Protein AF-A0A964YGZ4-F1 (afdb_monomer_lite)

Secondary structure (DSSP, 8-state):
---HHHHHHHHTTHHHHHHH-S-EEE--SEE-HHHHHHSHHHHHHHHHHHTT--EEEEESEE---HHHHHH-SEEEEHHHHHSSHHHHHHSHHHHHHHHHHHH-

pLDDT: mean 91.42, std 7.03, range [67.94, 97.94]

Radius of gyration: 13.92 Å; chains: 1; bounding box: 30×38×33 Å

Foldseek 3Di:
DDQPLVVVCVVVVVLVVLLPDQAAEEEEAEADPVCLVRNDQNVSLVSNVVNVHAYEYEYQYYDDDPVCVVRHPYYFHLCVQLVHSVSCVVCVVVRVVVSVVVRD

Structure (mmCIF, N/CA/C/O backbone):
data_AF-A0A964YGZ4-F1
#
_entry.id   AF-A0A964YGZ4-F1
#
loop_
_atom_site.group_PDB
_atom_site.id
_atom_site.type_symbol
_atom_site.label_atom_id
_atom_site.label_alt_id
_atom_site.label_comp_id
_atom_site.label_asym_id
_atom_site.label_entity_id
_atom_site.label_seq_id
_atom_site.pdbx_PDB_ins_code
_atom_site.Cartn_x
_atom_site.Cartn_y
_atom_site.Cartn_z
_atom_site.occupancy
_atom_site.B_iso_or_equiv
_atom_site.auth_seq_id
_atom_site.auth_comp_id
_atom_site.auth_asym_id
_atom_site.auth_atom_id
_atom_site.pdbx_PDB_model_num
ATOM 1 N N . LEU A 1 1 ? -1.381 25.665 8.075 1.00 73.50 1 LEU A N 1
ATOM 2 C CA . LEU A 1 1 ? -1.496 24.968 6.774 1.00 73.50 1 LEU A CA 1
ATOM 3 C C . LEU A 1 1 ? -1.874 23.528 7.071 1.00 73.50 1 LEU A C 1
ATOM 5 O O . LEU A 1 1 ? -1.241 22.942 7.940 1.00 73.50 1 LEU A O 1
ATOM 9 N N . THR A 1 2 ? -2.907 22.998 6.420 1.00 75.56 2 THR A N 1
ATOM 10 C CA . THR A 1 2 ? -3.311 21.589 6.564 1.00 75.56 2 THR A CA 1
ATOM 11 C C . THR A 1 2 ? -2.558 20.752 5.526 1.00 75.56 2 THR A C 1
ATOM 13 O O . THR A 1 2 ? -2.471 21.195 4.378 1.00 75.56 2 THR A O 1
ATOM 16 N N . PRO A 1 3 ? -2.008 19.573 5.875 1.00 83.69 3 PRO A N 1
ATOM 17 C CA . PRO A 1 3 ? -1.434 18.660 4.889 1.00 83.69 3 PRO A CA 1
ATOM 18 C C . PRO A 1 3 ? -2.460 18.299 3.806 1.00 83.69 3 PRO A C 1
ATOM 20 O O . PRO A 1 3 ? -3.614 18.005 4.114 1.00 83.69 3 PRO A O 1
ATOM 23 N N . GLY A 1 4 ? -2.050 18.304 2.534 1.00 86.81 4 GLY A N 1
ATOM 24 C CA . GLY A 1 4 ? -2.973 18.079 1.412 1.00 86.81 4 GLY A CA 1
ATOM 25 C C . GLY A 1 4 ? -3.670 16.716 1.454 1.00 86.81 4 GLY A C 1
ATOM 26 O O . GLY A 1 4 ? -4.843 16.614 1.113 1.00 86.81 4 GLY A O 1
ATOM 27 N N . ILE A 1 5 ? -2.979 15.682 1.939 1.00 84.44 5 ILE A N 1
ATOM 28 C CA . ILE A 1 5 ? -3.561 14.346 2.099 1.00 84.44 5 ILE A CA 1
ATOM 29 C C . ILE A 1 5 ? -4.663 14.321 3.161 1.00 84.44 5 ILE A C 1
ATOM 31 O O . ILE A 1 5 ? -5.726 13.771 2.896 1.00 84.44 5 ILE A O 1
ATOM 35 N N . GLN A 1 6 ? -4.459 14.987 4.304 1.00 84.94 6 GLN A N 1
ATOM 36 C CA . GLN A 1 6 ? -5.482 15.098 5.345 1.00 84.94 6 GLN A CA 1
ATOM 37 C C . GLN A 1 6 ? -6.730 15.792 4.798 1.00 84.94 6 GLN A C 1
ATOM 39 O O . GLN A 1 6 ? -7.838 15.299 4.969 1.00 84.94 6 GLN A O 1
ATOM 44 N N . TYR A 1 7 ? -6.538 16.887 4.054 1.00 90.38 7 TYR A N 1
ATOM 45 C CA . TYR A 1 7 ? -7.641 17.582 3.399 1.00 90.38 7 TYR A CA 1
ATOM 46 C C . TYR A 1 7 ? -8.437 16.639 2.484 1.00 90.38 7 TYR A C 1
ATOM 48 O O . TYR A 1 7 ? -9.658 16.585 2.591 1.00 90.38 7 TYR A O 1
ATOM 56 N N . ILE A 1 8 ? -7.771 15.860 1.626 1.00 90.94 8 ILE A N 1
ATOM 57 C CA . ILE A 1 8 ? -8.449 14.914 0.725 1.00 90.94 8 ILE A CA 1
ATOM 58 C C . ILE A 1 8 ? -9.189 13.826 1.514 1.00 90.94 8 ILE A C 1
ATOM 60 O O . ILE A 1 8 ? -10.355 13.576 1.225 1.00 90.94 8 ILE A O 1
ATOM 64 N N . ILE A 1 9 ? -8.539 13.213 2.509 1.00 89.88 9 ILE A N 1
ATOM 65 C CA . ILE A 1 9 ? -9.107 12.159 3.368 1.00 89.88 9 ILE A CA 1
ATOM 66 C C . ILE A 1 9 ? -10.410 12.620 4.020 1.00 89.88 9 ILE A C 1
ATOM 68 O O . ILE A 1 9 ? -11.404 11.892 3.976 1.00 89.88 9 ILE A O 1
ATOM 72 N N . ASP A 1 10 ? -10.410 13.834 4.568 1.00 89.62 10 ASP A N 1
ATOM 73 C CA . ASP A 1 10 ? -11.580 14.415 5.223 1.00 89.62 10 ASP A CA 1
ATOM 74 C C . ASP A 1 10 ? -12.705 14.675 4.212 1.00 89.62 10 ASP A C 1
ATOM 76 O O . ASP A 1 10 ? -13.866 14.374 4.483 1.00 89.62 10 ASP A O 1
ATOM 80 N N . HIS A 1 11 ? -12.371 15.186 3.021 1.00 94.06 11 HIS A N 1
ATOM 81 C CA . HIS A 1 11 ? -13.360 15.544 1.996 1.00 94.06 11 HIS A CA 1
ATOM 82 C C . HIS A 1 11 ? -14.015 14.336 1.326 1.00 94.06 11 HIS A C 1
ATOM 84 O O . HIS A 1 11 ? -15.152 14.446 0.872 1.00 94.06 11 HIS A O 1
ATOM 90 N N . ILE A 1 12 ? -13.318 13.202 1.247 1.00 94.69 12 ILE A N 1
ATOM 91 C CA . ILE A 1 12 ? -13.873 11.953 0.704 1.00 94.69 12 ILE A CA 1
ATOM 92 C C . ILE A 1 12 ? -14.429 11.034 1.797 1.00 94.69 12 ILE A C 1
ATOM 94 O O . ILE A 1 12 ? -14.803 9.903 1.504 1.00 94.69 12 ILE A O 1
ATOM 98 N N . GLU A 1 13 ? -14.440 11.494 3.053 1.00 95.06 13 GLU A N 1
ATOM 99 C CA . GLU A 1 13 ? -14.865 10.723 4.224 1.00 95.06 13 GLU A CA 1
ATOM 100 C C . GLU A 1 13 ? -14.197 9.337 4.310 1.00 95.06 13 GLU A C 1
ATOM 102 O O . GLU A 1 13 ? -14.828 8.343 4.686 1.00 95.06 13 GLU A O 1
ATOM 107 N N . LEU A 1 14 ? -12.906 9.255 3.961 1.00 94.94 14 LEU A N 1
ATOM 108 C CA . LEU A 1 14 ? -12.205 7.982 3.750 1.00 94.94 14 LEU A CA 1
ATOM 109 C C . LEU A 1 14 ? -12.279 7.055 4.968 1.00 94.94 14 LEU A C 1
ATOM 111 O O . LEU A 1 14 ? -12.399 5.842 4.818 1.00 94.94 14 LEU A O 1
ATOM 115 N N . GLU A 1 15 ? -12.233 7.619 6.175 1.00 95.81 15 GLU A N 1
ATOM 116 C CA . GLU A 1 15 ? -12.319 6.842 7.410 1.00 95.81 15 GLU A CA 1
ATOM 117 C C . GLU A 1 15 ? -13.624 6.042 7.517 1.00 95.81 15 GLU A C 1
ATOM 119 O O . GLU A 1 15 ? -13.590 4.897 7.967 1.00 95.81 15 GLU A O 1
ATOM 124 N N . LYS A 1 16 ? -14.759 6.585 7.054 1.00 96.75 16 LYS A N 1
ATOM 125 C CA . LYS A 1 16 ? -16.038 5.857 7.074 1.00 96.75 16 LYS A CA 1
ATOM 126 C C . LYS A 1 16 ? -15.997 4.653 6.138 1.00 96.75 16 LYS A C 1
ATOM 128 O O . LYS A 1 16 ? -16.430 3.570 6.516 1.00 96.75 16 LYS A O 1
ATOM 133 N N . HIS A 1 17 ? -15.430 4.832 4.947 1.00 97.12 17 HIS A N 1
ATOM 134 C CA . HIS A 1 17 ? -15.254 3.748 3.982 1.00 97.12 17 HIS A CA 1
ATOM 135 C C . HIS A 1 17 ? -14.298 2.670 4.497 1.00 97.12 17 HIS A C 1
ATOM 137 O O . HIS A 1 17 ? -14.567 1.483 4.344 1.00 97.12 17 HIS A O 1
ATOM 143 N N . ILE A 1 18 ? -13.205 3.074 5.149 1.00 97.12 18 ILE A N 1
ATOM 14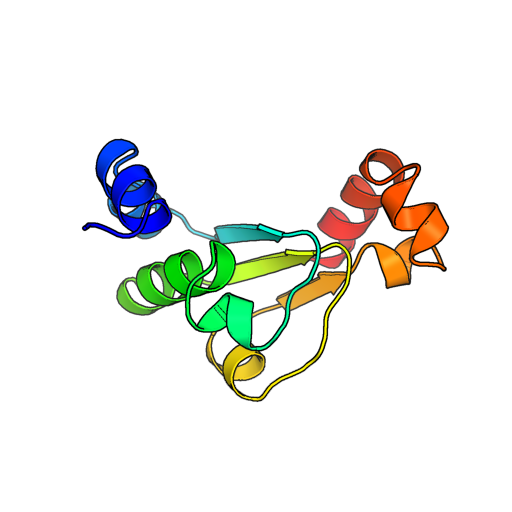4 C CA . ILE A 1 18 ? -12.265 2.145 5.780 1.00 97.12 18 ILE A CA 1
ATOM 145 C C . ILE A 1 18 ? -12.950 1.349 6.895 1.00 97.12 18 ILE A C 1
ATOM 147 O O . ILE A 1 18 ? -12.777 0.136 6.962 1.00 97.12 18 ILE A O 1
ATOM 151 N N . ALA A 1 19 ? -13.748 1.993 7.747 1.00 97.31 19 ALA A N 1
ATOM 152 C CA . ALA A 1 19 ? -14.438 1.319 8.845 1.00 97.31 19 ALA A CA 1
ATOM 153 C C . ALA A 1 19 ? -15.413 0.225 8.361 1.00 97.31 19 ALA A C 1
ATOM 155 O O . ALA A 1 19 ? -15.549 -0.810 9.020 1.00 97.31 19 ALA A O 1
ATOM 156 N N . ASP A 1 20 ? -16.047 0.426 7.206 1.00 97.94 20 ASP A N 1
ATOM 157 C CA . ASP A 1 20 ? -16.995 -0.523 6.607 1.00 97.94 20 ASP A CA 1
ATOM 158 C C . ASP A 1 20 ? -16.312 -1.630 5.782 1.00 97.94 20 ASP A C 1
ATOM 160 O O . ASP A 1 20 ? -16.845 -2.724 5.639 1.00 97.94 20 ASP A O 1
ATOM 164 N N . ALA A 1 21 ? -15.099 -1.390 5.276 1.00 97.75 21 ALA A N 1
ATOM 165 C CA . ALA A 1 21 ? -14.400 -2.338 4.411 1.00 97.75 21 ALA A CA 1
ATOM 166 C C . ALA A 1 21 ? -13.947 -3.616 5.144 1.00 97.75 21 ALA A C 1
ATOM 168 O O . ALA A 1 21 ? -13.508 -3.574 6.295 1.00 97.75 21 ALA A O 1
ATOM 169 N N . ASP A 1 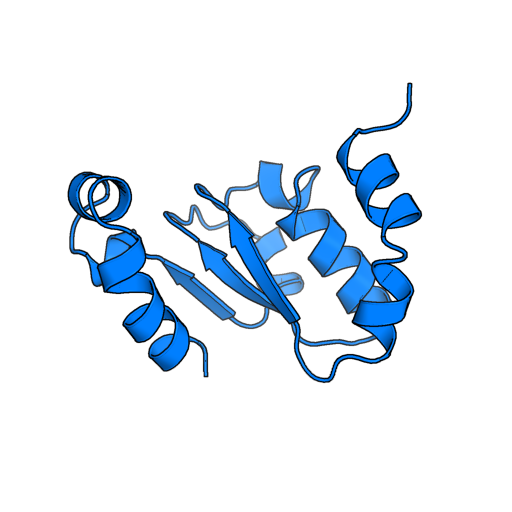22 ? -13.959 -4.752 4.443 1.00 97.75 22 ASP A N 1
ATOM 170 C CA . ASP A 1 22 ? -13.348 -6.006 4.915 1.00 97.75 22 ASP A CA 1
ATOM 171 C C . ASP A 1 22 ? -11.829 -6.048 4.679 1.00 97.75 22 ASP A C 1
ATOM 173 O O . ASP A 1 22 ? -11.084 -6.702 5.408 1.00 97.75 22 ASP A O 1
ATOM 177 N N . LEU A 1 23 ? -11.365 -5.363 3.631 1.00 96.88 23 LEU A N 1
ATOM 178 C CA . LEU A 1 23 ? -9.976 -5.331 3.189 1.00 96.88 23 LEU 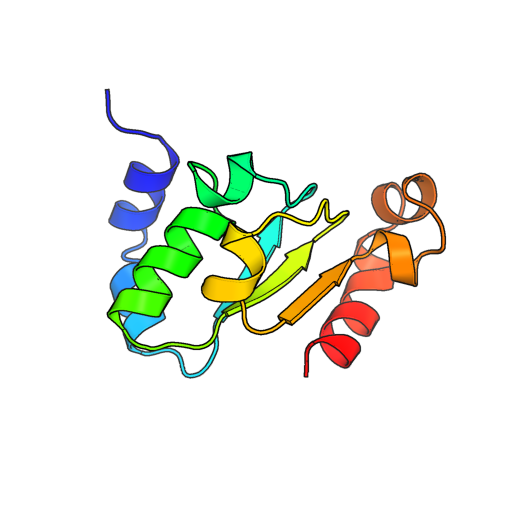A CA 1
ATOM 179 C C . LEU A 1 23 ? -9.687 -4.014 2.479 1.00 96.88 23 LEU A C 1
ATOM 181 O O . LEU A 1 23 ? -10.491 -3.542 1.675 1.00 96.88 23 LEU A O 1
ATOM 185 N N . ILE A 1 24 ? -8.496 -3.472 2.712 1.00 97.31 24 ILE A N 1
ATOM 186 C CA . ILE A 1 24 ? -8.024 -2.255 2.062 1.00 97.31 2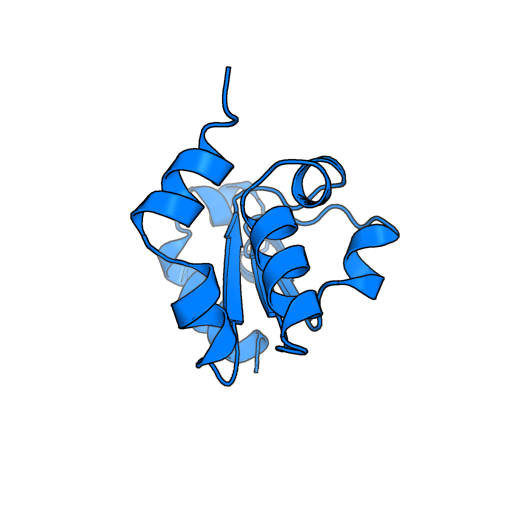4 ILE A CA 1
ATOM 187 C C . ILE A 1 24 ? -6.860 -2.606 1.144 1.00 97.31 24 ILE A C 1
ATOM 189 O O . ILE A 1 24 ? -5.885 -3.234 1.559 1.00 97.31 24 ILE A O 1
ATOM 193 N N . ILE A 1 25 ? -6.962 -2.178 -0.113 1.00 96.12 25 ILE A N 1
ATOM 194 C CA . ILE A 1 25 ? -5.869 -2.239 -1.082 1.00 96.12 25 ILE A CA 1
ATOM 195 C C . ILE A 1 25 ? -5.506 -0.805 -1.449 1.00 96.12 25 ILE A C 1
ATOM 197 O O . ILE A 1 25 ? -6.354 -0.041 -1.904 1.00 96.12 25 ILE A O 1
ATOM 201 N N . THR A 1 26 ? -4.245 -0.441 -1.246 1.00 94.69 26 THR A N 1
ATOM 202 C CA . THR A 1 26 ? -3.704 0.879 -1.597 1.00 94.69 26 THR A CA 1
ATOM 203 C C . THR A 1 26 ? -2.379 0.732 -2.345 1.00 94.69 26 THR A C 1
ATOM 205 O O . THR A 1 26 ? -1.909 -0.384 -2.588 1.00 94.69 26 THR A O 1
ATOM 208 N N . GLY A 1 27 ? -1.777 1.842 -2.755 1.00 92.19 27 GLY A N 1
ATOM 209 C CA . GLY A 1 27 ? -0.558 1.819 -3.546 1.00 92.19 27 GLY A CA 1
ATOM 210 C C . GLY A 1 27 ? 0.060 3.185 -3.779 1.00 92.19 27 GLY A C 1
ATOM 211 O O . GLY A 1 27 ? -0.596 4.219 -3.676 1.00 92.19 27 GLY A O 1
ATOM 212 N N . GLU A 1 28 ? 1.340 3.164 -4.135 1.00 92.00 28 GLU A N 1
ATOM 213 C CA . GLU A 1 28 ? 2.092 4.320 -4.617 1.00 92.00 28 GLU A CA 1
ATOM 214 C C . GLU A 1 28 ? 3.284 3.870 -5.480 1.00 92.00 28 GLU A C 1
ATOM 216 O O . GLU A 1 28 ? 3.576 2.679 -5.593 1.00 92.00 28 GLU A O 1
ATOM 221 N N . GLY A 1 29 ? 3.992 4.815 -6.102 1.00 92.50 29 GLY A N 1
ATOM 222 C CA . GLY A 1 29 ? 5.144 4.492 -6.951 1.00 92.50 29 GLY A CA 1
ATOM 223 C C . GLY A 1 29 ? 6.311 3.868 -6.177 1.00 92.50 29 GLY A C 1
ATOM 224 O O . GLY A 1 29 ? 6.812 2.815 -6.564 1.00 92.50 29 GLY A O 1
ATOM 225 N N . MET A 1 30 ? 6.715 4.491 -5.070 1.00 92.62 30 MET A N 1
ATOM 226 C CA . MET A 1 30 ? 7.800 4.032 -4.200 1.00 92.62 30 MET A CA 1
ATOM 227 C C . MET A 1 30 ? 7.297 3.977 -2.763 1.00 92.62 30 MET A C 1
ATOM 229 O O . MET A 1 30 ? 6.943 5.014 -2.205 1.00 92.62 30 MET A O 1
ATOM 233 N N . LEU A 1 31 ? 7.293 2.779 -2.185 1.00 92.56 31 LEU A N 1
ATOM 234 C CA . LEU A 1 31 ? 7.036 2.563 -0.769 1.00 92.56 31 LEU A CA 1
ATOM 235 C C . LEU A 1 31 ? 8.372 2.612 -0.018 1.00 92.56 31 LEU A C 1
ATOM 237 O O . LEU A 1 31 ? 9.182 1.694 -0.140 1.00 92.56 31 LEU A O 1
ATOM 241 N N . ASP A 1 32 ? 8.604 3.686 0.725 1.00 90.81 32 ASP A N 1
ATOM 242 C CA . ASP A 1 32 ? 9.809 3.939 1.520 1.00 90.81 32 ASP A CA 1
ATOM 243 C C . ASP A 1 32 ? 9.437 4.426 2.932 1.00 90.81 32 ASP A C 1
ATOM 245 O O . ASP A 1 32 ? 8.265 4.555 3.272 1.00 90.81 32 ASP A O 1
ATOM 249 N N . GLU A 1 33 ? 10.415 4.702 3.794 1.00 85.06 33 GLU A N 1
ATOM 250 C CA . GLU A 1 33 ? 10.142 5.159 5.166 1.00 85.06 33 GLU A CA 1
ATOM 251 C C . GLU A 1 33 ? 9.277 6.436 5.225 1.00 85.06 33 GLU A C 1
ATOM 253 O O . GLU A 1 33 ? 8.434 6.582 6.115 1.00 85.06 33 GLU A O 1
ATOM 258 N N . GLN A 1 34 ? 9.413 7.335 4.244 1.00 79.69 34 GLN A N 1
ATOM 259 C CA . GLN A 1 34 ? 8.616 8.565 4.184 1.00 79.69 34 GLN A CA 1
ATOM 260 C C . GLN A 1 34 ? 7.149 8.286 3.860 1.00 79.69 34 GLN A C 1
ATOM 262 O O . GLN A 1 34 ? 6.271 9.086 4.194 1.00 79.69 34 GLN A O 1
ATOM 267 N N . SER A 1 35 ? 6.865 7.159 3.213 1.00 81.69 35 SER A N 1
ATOM 268 C CA . SER A 1 35 ? 5.506 6.750 2.899 1.00 81.69 35 SER A CA 1
ATOM 269 C C . SER A 1 35 ? 4.649 6.540 4.134 1.00 81.69 35 SER A C 1
ATOM 271 O O . SER A 1 35 ? 3.484 6.946 4.146 1.00 81.69 35 SER A O 1
ATOM 273 N N . ILE A 1 36 ? 5.240 5.971 5.185 1.00 75.62 36 ILE A N 1
ATOM 274 C CA . ILE A 1 36 ? 4.578 5.764 6.475 1.00 75.62 36 ILE A CA 1
ATOM 275 C C . ILE A 1 36 ? 4.409 7.080 7.233 1.00 75.62 36 ILE A C 1
ATOM 277 O O . ILE A 1 36 ? 3.402 7.266 7.900 1.00 75.62 36 ILE A O 1
ATOM 281 N N . GLN A 1 37 ? 5.348 8.014 7.090 1.00 73.44 37 GLN A N 1
ATOM 282 C CA . GLN A 1 37 ? 5.366 9.250 7.878 1.00 73.44 37 GLN A CA 1
ATOM 283 C C . GLN A 1 37 ? 4.514 10.394 7.315 1.00 73.44 37 GLN A C 1
ATOM 285 O O . GLN A 1 37 ? 4.352 11.413 7.985 1.00 73.44 37 GLN A O 1
ATOM 290 N N . GLY A 1 38 ? 4.001 10.298 6.086 1.00 67.94 38 GLY A N 1
ATOM 291 C CA . GLY A 1 38 ? 3.296 11.451 5.521 1.00 67.94 38 GLY A CA 1
ATOM 292 C C . GLY A 1 38 ? 2.641 11.290 4.158 1.00 67.94 38 GLY A C 1
ATOM 293 O O . GLY A 1 38 ? 2.040 12.252 3.676 1.00 67.94 38 GLY A O 1
ATOM 294 N N . LYS A 1 39 ? 2.732 10.117 3.520 1.00 80.56 39 LYS A N 1
ATOM 295 C CA . LYS A 1 39 ? 2.090 9.872 2.220 1.00 80.56 39 LYS A CA 1
ATOM 296 C C . LYS A 1 39 ? 0.793 9.079 2.383 1.00 80.56 39 LYS A C 1
ATOM 298 O O . LYS A 1 39 ? 0.329 8.807 3.491 1.00 80.56 39 LYS A O 1
ATOM 303 N N . VAL A 1 40 ? 0.194 8.743 1.242 1.00 85.31 40 VAL A N 1
ATOM 304 C CA . VAL A 1 40 ? -1.098 8.057 1.132 1.00 85.31 40 VAL A CA 1
ATOM 305 C C . VAL A 1 40 ? -1.102 6.742 1.912 1.00 85.31 40 VAL A C 1
ATOM 307 O O . VAL A 1 40 ? -2.020 6.506 2.691 1.00 85.31 40 VAL A O 1
ATOM 310 N N . VAL A 1 41 ? -0.075 5.902 1.736 1.00 90.19 41 VAL A N 1
ATOM 311 C CA . VAL A 1 41 ? -0.029 4.564 2.348 1.00 90.19 41 VAL A CA 1
ATOM 312 C C . VAL A 1 41 ? 0.005 4.645 3.875 1.00 90.19 41 VAL A C 1
ATOM 314 O O . VAL A 1 41 ? -0.756 3.929 4.520 1.00 90.19 41 VAL A O 1
ATOM 317 N N . GLY A 1 42 ? 0.812 5.543 4.451 1.00 89.44 42 GLY A N 1
ATOM 318 C CA . GLY A 1 42 ? 0.884 5.749 5.900 1.00 89.44 42 GLY A CA 1
ATOM 319 C C . GLY A 1 42 ? -0.458 6.142 6.512 1.00 89.44 42 GLY A C 1
ATOM 320 O O . GLY A 1 42 ? -0.947 5.449 7.399 1.00 89.44 42 GLY A O 1
ATOM 321 N N . HIS A 1 43 ? -1.109 7.176 5.973 1.00 89.12 43 HIS A N 1
ATOM 322 C CA . HIS A 1 43 ? -2.402 7.637 6.496 1.00 89.12 43 HIS A CA 1
ATOM 323 C C . HIS A 1 43 ? -3.492 6.567 6.367 1.00 89.12 43 HIS A C 1
ATOM 325 O O . HIS A 1 43 ? -4.271 6.354 7.294 1.00 89.12 43 HIS A O 1
ATOM 331 N N . VAL A 1 44 ? -3.539 5.856 5.233 1.00 93.25 44 VAL A N 1
ATOM 332 C CA . VAL A 1 44 ? -4.476 4.739 5.049 1.00 93.25 44 VAL A CA 1
ATOM 333 C C . VAL A 1 44 ? -4.227 3.654 6.095 1.00 93.25 44 VAL A C 1
ATOM 335 O O . VAL A 1 44 ? -5.182 3.174 6.701 1.00 93.25 44 VAL A O 1
ATOM 338 N N . ALA A 1 45 ? -2.967 3.292 6.342 1.00 92.88 45 ALA A N 1
ATOM 339 C CA . ALA A 1 45 ? -2.612 2.263 7.312 1.00 92.88 45 ALA A CA 1
ATOM 340 C C . ALA A 1 45 ? -2.922 2.670 8.761 1.00 92.88 45 ALA A C 1
ATOM 342 O O . ALA A 1 45 ? -3.397 1.847 9.543 1.00 92.88 45 ALA A O 1
ATOM 343 N N . GLU A 1 46 ? -2.724 3.936 9.124 1.00 91.56 46 GLU A N 1
ATOM 344 C CA . GLU A 1 46 ? -3.078 4.458 10.449 1.00 91.56 46 GLU A CA 1
ATOM 345 C C . GLU A 1 46 ? -4.589 4.415 10.700 1.00 91.56 46 GLU A C 1
ATOM 347 O O . GLU A 1 46 ? -5.036 3.922 11.743 1.00 91.56 46 GLU A O 1
ATOM 352 N N . ILE A 1 47 ? -5.387 4.866 9.728 1.00 93.81 47 ILE A N 1
ATOM 353 C CA . ILE A 1 47 ? -6.851 4.819 9.818 1.00 93.81 47 ILE A CA 1
ATOM 354 C C . ILE A 1 47 ? -7.329 3.362 9.855 1.00 93.81 47 ILE A C 1
ATOM 356 O O . ILE A 1 47 ? -8.156 3.001 10.691 1.00 93.81 47 ILE A O 1
ATOM 360 N N . ALA A 1 48 ? -6.777 2.495 9.005 1.00 95.75 48 ALA A N 1
ATOM 361 C CA . ALA A 1 48 ? -7.105 1.073 8.987 1.00 95.75 48 ALA A CA 1
ATOM 362 C C . ALA A 1 48 ? -6.809 0.392 10.325 1.00 95.75 48 ALA A C 1
ATOM 364 O O . ALA A 1 48 ? -7.651 -0.340 10.846 1.00 95.75 48 ALA A O 1
ATOM 365 N N . LYS A 1 49 ? -5.653 0.685 10.931 1.00 94.12 49 LYS A N 1
ATOM 366 C CA . LYS A 1 49 ? -5.258 0.154 12.239 1.00 94.12 49 LYS A CA 1
ATOM 367 C C . LYS A 1 49 ? -6.235 0.555 13.340 1.00 94.12 49 LYS A C 1
ATOM 369 O O . LYS A 1 49 ? -6.574 -0.285 14.172 1.00 94.12 49 LYS A O 1
ATOM 374 N N . LYS A 1 50 ? -6.727 1.801 13.335 1.00 95.19 50 LYS A N 1
ATOM 375 C CA . LYS A 1 50 ? -7.759 2.274 14.279 1.00 95.19 50 LYS A CA 1
ATOM 376 C C . LYS A 1 50 ? -9.029 1.415 14.215 1.00 95.19 50 LYS A C 1
ATOM 378 O O . LYS A 1 50 ? -9.625 1.140 15.253 1.00 95.19 50 LYS A O 1
ATOM 383 N N . HIS A 1 51 ? -9.398 0.959 13.019 1.00 96.69 51 HIS A N 1
ATOM 384 C CA . HIS A 1 51 ? -10.578 0.123 12.761 1.00 96.69 51 HIS A CA 1
ATOM 385 C C . HIS A 1 51 ? -10.267 -1.377 12.646 1.00 96.69 51 HIS A C 1
ATOM 387 O O . HIS A 1 51 ? -11.153 -2.155 12.300 1.00 96.69 51 HIS A O 1
ATOM 393 N N . GLN A 1 52 ? -9.029 -1.787 12.952 1.00 96.06 52 GLN A N 1
ATOM 394 C CA . GLN A 1 52 ? -8.549 -3.175 12.879 1.00 96.06 52 GLN A CA 1
ATOM 395 C C . GLN A 1 52 ? -8.788 -3.827 11.507 1.00 96.06 52 GLN A C 1
ATOM 397 O O . GLN A 1 52 ? -9.185 -4.989 11.413 1.00 96.06 52 GLN A O 1
ATOM 402 N N . LYS A 1 53 ? -8.566 -3.066 10.433 1.00 97.31 53 LYS A N 1
ATOM 403 C CA . LYS A 1 53 ? -8.753 -3.525 9.055 1.00 97.31 53 LYS A CA 1
ATOM 404 C C . LYS A 1 53 ? -7.426 -3.933 8.423 1.00 97.31 53 LYS A C 1
ATOM 406 O O . LYS A 1 53 ? -6.456 -3.186 8.565 1.00 97.31 53 LYS A O 1
ATOM 411 N N . PRO A 1 54 ? -7.377 -5.065 7.699 1.00 96.31 54 PRO A N 1
ATOM 412 C CA . PRO A 1 54 ? -6.165 -5.479 7.012 1.00 96.31 54 PRO A CA 1
ATOM 413 C C . PRO A 1 54 ? -5.867 -4.552 5.829 1.00 96.31 54 PRO A C 1
ATOM 415 O O . PRO A 1 54 ? -6.768 -4.159 5.077 1.00 96.31 54 PRO A O 1
ATOM 418 N N . VAL A 1 55 ? -4.589 -4.239 5.638 1.00 96.44 55 VAL A N 1
ATOM 419 C CA . VAL A 1 55 ? -4.075 -3.372 4.576 1.00 96.44 55 VAL A CA 1
ATOM 420 C C . VAL A 1 55 ? -3.054 -4.123 3.749 1.00 96.44 55 VAL A C 1
ATOM 422 O O . VAL A 1 55 ? -2.011 -4.557 4.237 1.00 96.44 55 VAL A O 1
ATOM 425 N N . LYS A 1 56 ? -3.312 -4.210 2.449 1.00 96.62 56 LYS A N 1
ATOM 426 C CA . LYS A 1 56 ? -2.354 -4.737 1.484 1.00 96.62 56 LYS A CA 1
ATOM 427 C C . LYS A 1 56 ? -1.973 -3.660 0.474 1.00 96.62 56 LYS A C 1
ATOM 429 O O . LYS A 1 56 ? -2.791 -2.819 0.101 1.00 96.62 56 LYS A O 1
ATOM 434 N N . VAL A 1 57 ? -0.725 -3.680 0.022 1.00 95.88 57 VAL A N 1
ATOM 435 C CA . VAL A 1 57 ? -0.159 -2.641 -0.843 1.00 95.88 57 VAL A CA 1
ATOM 436 C C . VAL A 1 57 ? 0.327 -3.232 -2.160 1.00 95.88 57 VAL A C 1
ATOM 438 O O . VAL A 1 57 ? 1.071 -4.213 -2.172 1.00 95.88 57 VAL A O 1
ATOM 441 N N . ILE A 1 58 ? -0.061 -2.602 -3.269 1.00 96.56 58 ILE A N 1
ATOM 442 C CA . ILE A 1 58 ? 0.588 -2.770 -4.573 1.00 96.56 58 ILE A CA 1
ATOM 443 C C . ILE A 1 58 ? 1.373 -1.492 -4.850 1.00 96.56 58 ILE A C 1
ATOM 445 O O . ILE A 1 58 ? 0.779 -0.429 -5.005 1.00 96.56 58 ILE A O 1
ATOM 449 N N . CYS A 1 59 ? 2.697 -1.575 -4.924 1.00 95.50 59 CYS A N 1
ATOM 450 C CA . CYS A 1 59 ? 3.544 -0.421 -5.230 1.00 95.50 59 CYS A CA 1
ATOM 451 C C . CYS A 1 59 ? 4.458 -0.682 -6.429 1.00 95.50 59 CYS A C 1
ATOM 453 O O . CYS A 1 59 ? 4.643 -1.821 -6.856 1.00 95.50 59 CYS A O 1
ATOM 455 N N . GLY A 1 60 ? 5.034 0.371 -7.008 1.00 95.44 60 GLY A N 1
ATOM 456 C CA . GLY A 1 60 ? 6.028 0.217 -8.074 1.00 95.44 60 GLY A CA 1
ATOM 457 C C . GLY A 1 60 ? 7.292 -0.465 -7.548 1.00 95.44 60 GLY A C 1
ATOM 458 O O . GLY A 1 60 ? 7.697 -1.519 -8.045 1.00 95.44 60 GLY A O 1
ATOM 459 N N . GLN A 1 61 ? 7.858 0.098 -6.483 1.00 94.50 61 GLN A N 1
ATOM 460 C CA . GLN A 1 61 ? 9.029 -0.412 -5.780 1.00 94.50 61 GLN A CA 1
ATOM 461 C C . GLN A 1 61 ? 8.855 -0.284 -4.264 1.00 94.50 61 GLN A C 1
ATOM 463 O O . GLN A 1 61 ? 8.084 0.543 -3.777 1.00 94.50 61 GLN A O 1
ATOM 468 N N . HIS A 1 62 ? 9.575 -1.120 -3.521 1.00 93.56 62 HIS A N 1
ATOM 469 C CA . HIS A 1 62 ? 9.563 -1.138 -2.065 1.00 93.56 62 HIS A CA 1
ATOM 470 C C . HIS A 1 62 ? 10.987 -1.118 -1.527 1.00 93.56 62 HIS A C 1
ATOM 472 O O . HIS A 1 62 ? 11.821 -1.931 -1.927 1.00 93.56 62 HIS A O 1
ATOM 478 N N . MET A 1 63 ? 11.243 -0.189 -0.618 1.00 90.38 63 MET A N 1
ATOM 479 C CA . MET A 1 63 ? 12.401 -0.173 0.257 1.00 90.38 63 MET A CA 1
ATOM 480 C C . MET A 1 63 ? 11.918 -0.543 1.660 1.00 90.38 63 MET A C 1
ATOM 482 O O . MET A 1 63 ? 11.143 0.194 2.271 1.00 90.38 63 MET A O 1
ATOM 486 N N . GLU A 1 64 ? 12.312 -1.718 2.152 1.00 83.00 64 GLU A N 1
ATOM 487 C CA . GLU A 1 64 ? 11.875 -2.182 3.470 1.00 83.00 64 GLU A CA 1
ATOM 488 C C . GLU A 1 64 ? 12.340 -1.241 4.591 1.00 83.00 64 GLU A C 1
ATOM 490 O O . GLU A 1 64 ? 13.473 -0.767 4.600 1.00 83.00 64 GLU A O 1
ATOM 495 N N . CYS A 1 65 ? 11.457 -1.023 5.567 1.00 80.62 65 CYS A N 1
ATOM 496 C CA . CYS A 1 65 ? 11.749 -0.350 6.827 1.00 80.62 65 CYS A CA 1
ATOM 497 C C . CYS A 1 65 ? 10.902 -1.002 7.933 1.00 80.62 65 CYS A C 1
ATOM 499 O O . CYS A 1 65 ? 9.912 -1.686 7.640 1.00 80.62 65 CYS A O 1
ATOM 501 N N . ASP A 1 66 ? 11.269 -0.802 9.198 1.00 78.00 66 ASP A N 1
ATOM 502 C CA . ASP A 1 66 ? 10.623 -1.488 10.327 1.00 78.00 66 ASP A CA 1
ATOM 503 C C . ASP A 1 66 ? 9.130 -1.146 10.467 1.00 78.00 66 ASP A C 1
ATOM 505 O O . ASP A 1 66 ? 8.318 -2.012 10.801 1.00 78.00 66 ASP A O 1
ATOM 509 N N . GLY A 1 67 ? 8.739 0.088 10.127 1.00 72.25 67 GLY A N 1
ATOM 510 C CA . GLY A 1 67 ? 7.345 0.537 10.180 1.00 72.25 67 GLY A CA 1
ATOM 511 C C . GLY A 1 67 ? 6.412 -0.224 9.231 1.00 72.25 67 GLY A C 1
ATOM 512 O O . GLY A 1 67 ? 5.244 -0.434 9.558 1.00 72.25 67 GLY A O 1
ATOM 513 N N . HIS A 1 68 ? 6.921 -0.710 8.092 1.00 77.69 68 HIS A N 1
ATOM 514 C CA . HIS A 1 68 ? 6.122 -1.444 7.105 1.00 77.69 68 HIS A CA 1
ATOM 515 C C . HIS A 1 68 ? 5.570 -2.758 7.666 1.00 77.69 68 HIS A C 1
ATOM 517 O O . HIS A 1 68 ? 4.399 -3.070 7.467 1.00 77.69 68 HIS A O 1
ATOM 523 N N . LYS A 1 69 ? 6.391 -3.506 8.412 1.00 72.00 69 LYS A N 1
ATOM 524 C CA . LYS A 1 69 ? 6.036 -4.841 8.929 1.00 72.00 69 LYS A CA 1
ATOM 525 C C . LYS A 1 69 ? 4.959 -4.796 10.012 1.00 72.00 69 LYS A C 1
ATOM 527 O O . LYS A 1 69 ? 4.290 -5.794 10.244 1.00 72.00 69 LYS A O 1
ATOM 532 N N . MET A 1 70 ? 4.809 -3.657 10.687 1.00 77.75 70 MET A N 1
ATOM 533 C CA . MET A 1 70 ? 3.835 -3.487 11.769 1.00 77.75 70 MET A CA 1
ATOM 534 C C . MET A 1 70 ? 2.464 -3.001 11.295 1.00 77.75 70 MET A C 1
ATOM 536 O O . MET A 1 70 ? 1.496 -3.112 12.045 1.00 77.75 70 MET A O 1
ATOM 540 N N . LEU A 1 71 ? 2.395 -2.391 10.110 1.00 83.94 71 LEU A N 1
ATOM 541 C CA . LEU A 1 71 ? 1.207 -1.678 9.635 1.00 83.94 71 LEU A CA 1
ATOM 542 C C . LEU A 1 71 ? 0.575 -2.298 8.386 1.00 83.94 71 LEU A C 1
ATOM 544 O O . LEU A 1 71 ? -0.578 -1.996 8.098 1.00 83.94 71 LEU A O 1
ATOM 548 N N . LEU A 1 72 ? 1.316 -3.123 7.643 1.00 90.69 72 LEU A N 1
ATOM 549 C CA . LEU A 1 72 ? 0.889 -3.671 6.358 1.00 90.69 72 LEU A CA 1
ATOM 550 C C . LEU A 1 72 ? 0.904 -5.202 6.404 1.00 90.69 72 LEU A C 1
ATOM 552 O O . LEU A 1 72 ? 1.906 -5.807 6.781 1.00 90.69 72 LEU A O 1
ATOM 556 N N . ASP A 1 73 ? -0.176 -5.829 5.951 1.00 93.25 73 ASP A N 1
ATOM 557 C CA . ASP A 1 73 ? -0.325 -7.287 5.915 1.00 93.25 73 ASP A CA 1
ATOM 558 C C . ASP A 1 73 ? 0.435 -7.925 4.748 1.00 93.25 73 ASP A C 1
ATOM 560 O O . ASP A 1 73 ? 0.923 -9.051 4.844 1.00 93.25 73 ASP A O 1
ATOM 564 N N . LYS A 1 74 ? 0.505 -7.232 3.605 1.00 94.25 74 LYS A N 1
ATOM 565 C CA . LYS A 1 74 ? 1.190 -7.732 2.406 1.00 94.25 74 LYS A CA 1
ATOM 566 C C . LYS A 1 74 ? 1.604 -6.591 1.493 1.00 94.25 74 LYS A C 1
ATOM 568 O O . LYS A 1 74 ? 0.821 -5.674 1.259 1.00 94.25 74 LYS A O 1
ATOM 573 N N . VAL A 1 75 ? 2.798 -6.690 0.918 1.00 95.19 75 VAL A N 1
ATOM 574 C CA . VAL A 1 75 ? 3.303 -5.755 -0.094 1.00 95.19 75 VAL A CA 1
ATOM 575 C C . VAL A 1 75 ? 3.683 -6.538 -1.346 1.00 95.19 75 VAL A C 1
ATOM 577 O O . VAL A 1 75 ? 4.383 -7.546 -1.266 1.00 95.19 75 VAL A O 1
ATOM 580 N N . VAL A 1 76 ? 3.216 -6.080 -2.504 1.00 96.25 76 VAL A N 1
ATOM 581 C CA . VAL A 1 76 ? 3.567 -6.620 -3.822 1.00 96.25 76 VAL A CA 1
ATOM 582 C C . VAL A 1 76 ? 4.141 -5.494 -4.672 1.00 96.25 76 VAL A C 1
ATOM 584 O O . VAL A 1 76 ? 3.538 -4.427 -4.776 1.00 96.25 76 VAL A O 1
ATOM 587 N N . THR A 1 77 ? 5.294 -5.730 -5.303 1.00 96.94 77 THR A N 1
ATOM 588 C CA . THR A 1 77 ? 5.963 -4.717 -6.132 1.00 96.94 77 THR A CA 1
ATOM 589 C C . THR A 1 77 ? 5.824 -5.023 -7.620 1.00 96.94 77 THR A C 1
ATOM 591 O O . THR A 1 77 ? 6.070 -6.151 -8.056 1.00 96.94 77 THR A O 1
ATOM 594 N N . LEU A 1 78 ? 5.488 -4.016 -8.428 1.00 97.62 78 LEU A N 1
ATOM 595 C CA . LEU A 1 78 ? 5.433 -4.162 -9.885 1.00 97.62 78 LEU A CA 1
ATOM 596 C C . LEU A 1 78 ? 6.822 -4.409 -10.478 1.00 97.62 78 LEU A C 1
ATOM 598 O O . LEU A 1 78 ? 6.940 -5.198 -11.410 1.00 97.62 78 LEU A O 1
ATOM 602 N N . ALA A 1 79 ? 7.874 -3.805 -9.918 1.00 96.00 79 ALA A N 1
ATOM 603 C CA . ALA A 1 79 ? 9.249 -4.027 -10.364 1.00 96.00 79 ALA A CA 1
ATOM 604 C C . ALA A 1 79 ? 9.677 -5.502 -10.254 1.00 96.00 79 ALA A C 1
ATOM 606 O O . ALA A 1 79 ? 10.373 -5.995 -11.140 1.00 96.00 79 ALA A O 1
ATOM 607 N N . SER A 1 80 ? 9.227 -6.228 -9.218 1.00 94.94 80 SER A N 1
ATOM 608 C CA . SER A 1 80 ? 9.515 -7.667 -9.093 1.00 94.94 80 SER A CA 1
ATOM 609 C C . SER A 1 80 ? 8.818 -8.507 -10.166 1.00 94.94 80 SER A C 1
ATOM 611 O O . SER A 1 80 ? 9.394 -9.470 -10.663 1.00 94.94 80 SER A O 1
ATOM 613 N N . ILE A 1 81 ? 7.603 -8.119 -10.559 1.00 96.31 81 ILE A N 1
ATOM 614 C CA . ILE A 1 81 ? 6.802 -8.821 -11.569 1.00 96.31 81 ILE A CA 1
ATOM 615 C C . ILE A 1 81 ? 7.321 -8.522 -12.978 1.00 96.31 81 ILE A C 1
ATOM 617 O O . ILE A 1 81 ? 7.433 -9.421 -13.806 1.00 96.31 81 ILE A O 1
ATOM 621 N N . ALA A 1 82 ? 7.654 -7.261 -13.244 1.00 96.00 82 ALA A N 1
ATOM 622 C CA . ALA A 1 82 ? 8.145 -6.798 -14.536 1.00 96.00 82 ALA A CA 1
ATOM 623 C C . ALA A 1 82 ? 9.607 -7.197 -14.811 1.00 96.00 82 ALA A C 1
ATOM 625 O O . ALA A 1 82 ? 10.086 -7.044 -15.932 1.00 96.00 82 ALA A O 1
ATOM 626 N N . GLY A 1 83 ? 10.343 -7.644 -13.788 1.00 95.19 83 GLY A N 1
ATOM 627 C CA . GLY A 1 83 ? 11.769 -7.973 -13.865 1.00 95.19 83 GLY A CA 1
ATOM 628 C C . GLY A 1 83 ? 12.704 -6.757 -13.902 1.00 95.19 83 GLY A C 1
ATOM 629 O O . GLY A 1 83 ? 13.913 -6.915 -13.750 1.00 95.19 83 GLY A O 1
ATOM 630 N N . SER A 1 84 ? 12.176 -5.541 -14.075 1.00 94.75 84 SER A N 1
ATOM 631 C CA . SER A 1 84 ? 12.937 -4.297 -13.957 1.00 94.75 84 SER A CA 1
ATOM 632 C C . SER A 1 84 ? 12.042 -3.114 -13.574 1.00 94.75 84 SER A C 1
ATOM 634 O O . SER A 1 84 ? 10.845 -3.087 -13.876 1.00 94.75 84 SER A O 1
ATOM 636 N N . ILE A 1 85 ? 12.641 -2.097 -12.945 1.00 94.88 85 ILE A N 1
ATOM 637 C CA . ILE A 1 85 ? 11.958 -0.833 -12.627 1.00 94.88 85 ILE A CA 1
ATOM 638 C C . ILE A 1 85 ? 11.531 -0.127 -13.918 1.00 94.88 85 ILE A C 1
ATOM 640 O O . ILE A 1 85 ? 10.399 0.339 -14.022 1.00 94.88 85 ILE A O 1
ATOM 644 N N . GLU A 1 86 ? 12.412 -0.093 -14.918 1.00 96.06 86 GLU A N 1
ATOM 645 C CA . GLU A 1 86 ? 12.155 0.577 -16.193 1.00 96.06 86 GLU A CA 1
ATOM 646 C C . GLU A 1 86 ? 10.915 0.004 -16.888 1.00 96.06 86 GLU A C 1
ATOM 648 O O . GLU A 1 86 ? 10.011 0.754 -17.259 1.00 96.06 86 GLU A O 1
ATOM 653 N N . THR A 1 87 ? 10.829 -1.322 -17.000 1.00 96.19 87 THR A N 1
ATOM 654 C CA . THR A 1 87 ? 9.664 -1.999 -17.581 1.00 96.19 87 THR 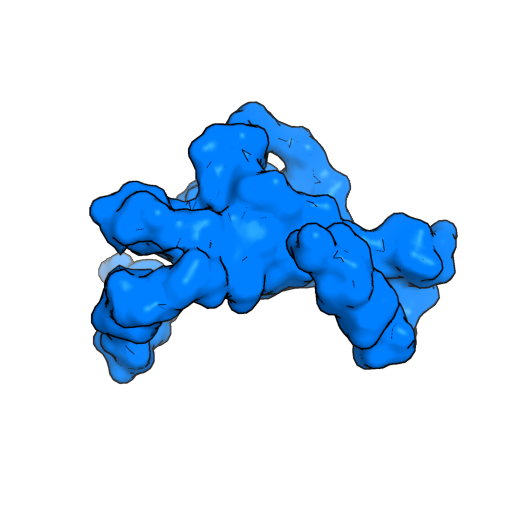A CA 1
ATOM 655 C C . THR A 1 87 ? 8.405 -1.723 -16.759 1.00 96.19 87 THR A C 1
ATOM 657 O O . THR A 1 87 ? 7.359 -1.414 -17.327 1.00 96.19 87 THR A O 1
ATOM 660 N N . SER A 1 88 ? 8.506 -1.754 -15.423 1.00 95.94 88 SER A N 1
ATOM 661 C CA . SER A 1 88 ? 7.358 -1.492 -14.544 1.00 95.94 88 SER A CA 1
ATOM 662 C C . SER A 1 88 ? 6.785 -0.078 -14.695 1.00 95.94 88 SER A C 1
ATOM 664 O O . SER A 1 88 ? 5.579 0.100 -14.559 1.00 95.94 88 SER A O 1
ATOM 666 N N . ILE A 1 89 ? 7.626 0.913 -15.014 1.00 95.88 89 ILE A N 1
ATOM 667 C CA . ILE A 1 89 ? 7.210 2.305 -15.239 1.00 95.88 89 ILE A CA 1
ATOM 668 C C . ILE A 1 89 ? 6.642 2.492 -16.650 1.00 95.88 89 ILE A C 1
ATOM 670 O O . ILE A 1 89 ? 5.689 3.251 -16.819 1.00 95.88 89 ILE A O 1
ATOM 674 N N . LYS A 1 90 ? 7.207 1.818 -17.661 1.00 97.19 90 LYS A N 1
ATOM 675 C CA . LYS A 1 90 ? 6.736 1.919 -19.053 1.00 97.19 90 LYS A CA 1
ATOM 676 C C . LYS A 1 90 ? 5.353 1.300 -19.247 1.00 97.19 90 LYS A C 1
ATOM 678 O O . LYS A 1 90 ? 4.529 1.878 -19.948 1.00 97.19 90 LYS A O 1
ATOM 683 N N . GLU A 1 91 ? 5.098 0.145 -18.632 1.00 95.38 91 GLU A N 1
ATOM 684 C CA . GLU A 1 91 ? 3.887 -0.653 -18.879 1.00 95.38 91 GLU A CA 1
ATOM 685 C C . GLU A 1 91 ? 3.206 -1.134 -17.576 1.00 95.38 91 GLU A C 1
ATOM 687 O O . GLU A 1 91 ? 2.881 -2.314 -17.441 1.00 95.38 91 GLU A O 1
ATOM 692 N N . PRO A 1 92 ? 2.932 -0.258 -16.586 1.00 94.50 92 PRO A N 1
ATOM 693 C CA . PRO A 1 92 ? 2.461 -0.677 -15.259 1.00 94.50 92 PRO A CA 1
ATOM 694 C C . PRO A 1 92 ? 1.142 -1.457 -15.309 1.00 94.50 92 PRO A C 1
ATOM 696 O O . PRO A 1 92 ? 0.961 -2.431 -14.577 1.00 94.50 92 PRO A O 1
ATOM 699 N N . LEU A 1 93 ? 0.229 -1.065 -16.205 1.00 95.56 93 LEU A N 1
ATOM 700 C CA . LEU A 1 93 ? -1.094 -1.682 -16.341 1.00 95.56 93 LEU A CA 1
ATOM 701 C C . LEU A 1 93 ? -1.029 -3.161 -16.746 1.00 95.56 93 LEU A C 1
ATOM 703 O O . LEU A 1 93 ? -1.931 -3.917 -16.394 1.00 95.56 93 LEU A O 1
ATOM 707 N N . GLN A 1 94 ? 0.036 -3.588 -17.430 1.00 96.44 94 GLN A N 1
ATOM 708 C CA . GLN A 1 94 ? 0.245 -4.993 -17.782 1.00 96.44 94 GLN A CA 1
ATOM 709 C C . GLN A 1 94 ? 0.508 -5.857 -16.542 1.00 96.44 94 GLN A C 1
ATOM 711 O O . GLN A 1 94 ? 0.123 -7.026 -16.503 1.00 96.44 94 GLN A O 1
ATOM 716 N N . PHE A 1 95 ? 1.137 -5.284 -15.513 1.00 96.62 95 PHE A N 1
ATOM 717 C CA . PHE A 1 95 ? 1.593 -6.022 -14.336 1.00 96.62 95 PHE A CA 1
ATOM 718 C C . PHE A 1 95 ? 0.605 -5.967 -13.167 1.00 96.62 95 PHE A C 1
ATOM 720 O O . PHE A 1 95 ? 0.597 -6.881 -12.340 1.00 96.62 95 PHE A O 1
ATOM 727 N N . ILE A 1 96 ? -0.276 -4.960 -13.106 1.00 95.00 96 ILE A N 1
ATOM 728 C CA . ILE A 1 96 ? -1.284 -4.828 -12.037 1.00 95.00 96 ILE A CA 1
ATOM 729 C C . ILE A 1 96 ? -2.164 -6.084 -11.888 1.00 95.00 96 ILE A C 1
ATOM 731 O O . ILE A 1 96 ? -2.313 -6.546 -10.758 1.00 95.00 96 ILE A O 1
ATOM 735 N N . PRO A 1 97 ? -2.709 -6.713 -12.951 1.00 95.88 97 PRO A N 1
ATOM 736 C CA . PRO A 1 97 ? -3.520 -7.922 -12.789 1.00 95.88 97 PRO A CA 1
ATOM 737 C C . PRO A 1 97 ? -2.763 -9.080 -12.128 1.00 95.88 97 PRO A C 1
ATOM 739 O O . PRO A 1 97 ? -3.336 -9.835 -11.343 1.00 95.88 97 PRO A O 1
ATOM 742 N N . GLN A 1 98 ? -1.468 -9.223 -12.422 1.00 96.06 98 GLN A N 1
ATOM 743 C CA . GLN A 1 98 ? -0.619 -10.220 -11.775 1.00 96.06 98 GLN A CA 1
ATOM 744 C C . GLN A 1 98 ? -0.298 -9.825 -10.329 1.00 96.06 98 GLN A C 1
ATOM 746 O O . GLN A 1 98 ? -0.311 -10.684 -9.450 1.00 96.06 98 GLN A O 1
ATOM 751 N N . ALA A 1 99 ? -0.102 -8.534 -10.056 1.00 96.31 99 ALA A N 1
ATOM 752 C CA . ALA A 1 99 ? 0.080 -8.032 -8.699 1.00 96.31 99 ALA A CA 1
ATOM 753 C C . ALA A 1 99 ? -1.146 -8.302 -7.817 1.00 96.31 99 ALA A C 1
ATOM 755 O O . ALA A 1 99 ? -0.994 -8.758 -6.688 1.00 96.31 99 ALA A O 1
ATOM 756 N N . VAL A 1 100 ? -2.357 -8.114 -8.353 1.00 95.25 100 VAL A N 1
ATOM 757 C CA . VAL A 1 100 ? -3.615 -8.439 -7.664 1.00 95.25 100 VAL A CA 1
ATOM 758 C C . VAL A 1 100 ? -3.712 -9.937 -7.378 1.00 95.25 100 VAL A C 1
ATOM 760 O O . VAL A 1 100 ? -4.053 -10.319 -6.267 1.00 95.25 100 VAL A O 1
ATOM 763 N N . LYS A 1 101 ? -3.352 -10.820 -8.317 1.00 95.06 101 LYS A N 1
ATOM 764 C CA . LYS A 1 101 ? -3.314 -12.270 -8.033 1.00 95.06 101 LYS A CA 1
ATOM 765 C C . LYS A 1 101 ? -2.345 -12.615 -6.904 1.00 95.06 101 LYS A C 1
ATOM 767 O O . LYS A 1 101 ? -2.640 -13.486 -6.098 1.00 95.06 101 LYS A O 1
ATOM 772 N N . ASN A 1 102 ? -1.220 -11.910 -6.839 1.00 94.31 102 ASN A N 1
ATOM 773 C CA . ASN A 1 102 ? -0.194 -12.132 -5.829 1.00 94.31 102 ASN A CA 1
ATOM 774 C C . ASN A 1 102 ? -0.522 -11.483 -4.479 1.00 94.31 102 ASN A C 1
ATOM 776 O O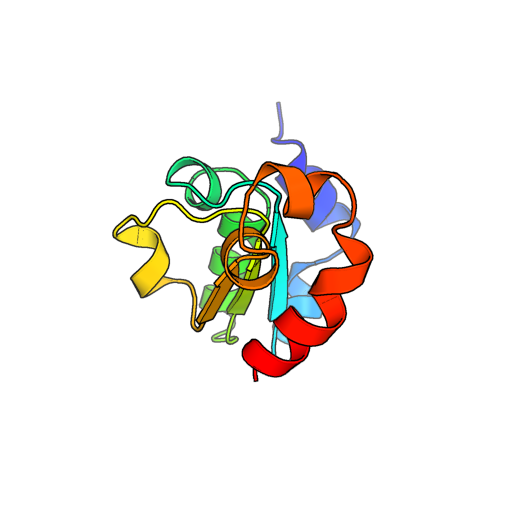 . ASN A 1 102 ? 0.189 -11.755 -3.515 1.00 94.31 102 ASN A O 1
ATOM 780 N N . ILE A 1 103 ? -1.543 -10.619 -4.380 1.00 92.69 103 ILE A N 1
ATOM 781 C CA . ILE A 1 103 ? -1.897 -9.935 -3.127 1.00 92.69 103 ILE A CA 1
ATOM 782 C C . ILE A 1 103 ? -2.911 -10.714 -2.282 1.00 92.69 103 ILE A C 1
ATOM 784 O O . ILE A 1 103 ? -2.955 -10.556 -1.059 1.00 92.69 103 ILE A O 1
ATOM 788 N N . PHE A 1 104 ? -3.694 -11.595 -2.898 1.00 90.56 104 PHE A N 1
ATOM 789 C CA . PHE A 1 104 ? -4.497 -12.588 -2.182 1.00 90.56 104 PHE A CA 1
ATOM 790 C C . PHE A 1 104 ? -3.650 -13.808 -1.808 1.00 90.56 104 PHE A C 1
ATOM 792 O O . PHE A 1 104 ? -4.040 -14.466 -0.826 1.00 90.56 104 PHE A O 1
#

Sequence (104 aa):
LTPGIQYIIDHIELEKHIADADLIITGEGMLDEQSIQGKVVGHVAEIAKKHQKPVKVICGQHMECDGHKMLLDKVVTLASIAGSIETSIKEPLQFIPQAVKNIF